Protein AF-A0A7S1TXB3-F1 (afdb_monomer)

pLDDT: mean 73.52, std 14.9, range [42.84, 96.38]

Solvent-accessible surface area (backbone atoms only — not comparable to full-atom values): 8196 Å² total; per-residue (Å²): 140,83,85,80,77,79,75,77,76,72,69,82,73,62,88,79,68,77,51,89,89,60,80,88,50,67,70,58,56,49,52,52,51,46,54,50,42,63,70,69,67,61,87,76,75,85,82,79,71,78,70,74,72,76,74,78,73,74,94,64,68,69,64,54,49,92,70,69,42,93,72,99,68,92,54,81,87,62,57,82,72,66,76,93,74,90,79,53,50,67,83,72,72,48,62,61,69,61,53,61,31,46,52,93,77,38,74,63,85,76,82,89,80,81,134

Secondary structure (DSSP, 8-state):
--------------TT---TTS---HHHHHHHHHHHHHHTT--S--TT-------------TTTGGG-S------TTTTTSS------GGGGT--HHHHHHHGGGPPPP------

Foldseek 3Di:
DDPPPPPPPPDPPPPPPPDPVDDPCVVVVVVVVVVVCVVVVVPDDPPDPPPPPPPPDPPDPPCPPPPNDDDPDDDPVCPPVDDDDCPDVVVVVDDPCCVVCPPPNHHPDDDPPDD

Radius of gyration: 34.97 Å; Cα contacts (8 Å, |Δi|>4): 17; chains: 1; bounding box: 62×66×101 Å

Organism: NCBI:txid124430

Structure (mmCIF, N/CA/C/O backbone):
data_AF-A0A7S1TXB3-F1
#
_entry.id   AF-A0A7S1TXB3-F1
#
loop_
_atom_site.group_PDB
_atom_site.id
_atom_site.type_symbol
_atom_site.label_atom_id
_atom_site.label_alt_id
_atom_site.label_comp_id
_atom_site.label_asym_id
_atom_site.label_entity_id
_atom_site.label_seq_id
_atom_site.pdbx_PDB_ins_code
_atom_site.Cartn_x
_atom_site.Cartn_y
_atom_site.Cartn_z
_atom_site.occupancy
_atom_site.B_iso_or_equiv
_atom_site.auth_seq_id
_atom_site.auth_comp_id
_atom_site.auth_asym_id
_atom_site.auth_atom_id
_atom_site.pdbx_PDB_model_num
ATOM 1 N N . ASP A 1 1 ? -9.034 -54.139 25.609 1.00 49.78 1 ASP A N 1
ATOM 2 C CA . ASP A 1 1 ? -8.749 -53.281 24.458 1.00 49.78 1 ASP A CA 1
ATOM 3 C C . ASP A 1 1 ? -10.062 -52.954 23.791 1.00 49.78 1 ASP A C 1
ATOM 5 O O . ASP A 1 1 ? -10.855 -53.868 23.587 1.00 49.78 1 ASP A O 1
ATOM 9 N N . ASP A 1 2 ? -10.252 -51.654 23.582 1.00 49.00 2 ASP A N 1
ATOM 10 C CA . ASP A 1 2 ? -11.346 -50.975 22.875 1.00 49.00 2 ASP A CA 1
ATOM 11 C C . ASP A 1 2 ? -12.608 -50.636 23.699 1.00 49.00 2 ASP A C 1
ATOM 13 O O . ASP A 1 2 ? -13.699 -51.151 23.464 1.00 49.00 2 ASP A O 1
ATOM 17 N N . ASP A 1 3 ? -12.440 -49.716 24.661 1.00 53.50 3 ASP A N 1
ATOM 18 C CA . ASP A 1 3 ? -13.492 -48.760 25.036 1.00 53.50 3 ASP A CA 1
ATOM 19 C C . ASP A 1 3 ? -13.382 -47.565 24.065 1.00 53.50 3 ASP A C 1
ATOM 21 O O . ASP A 1 3 ? -12.546 -46.677 24.247 1.00 53.50 3 ASP A O 1
ATOM 25 N N . ASP A 1 4 ? -14.174 -47.580 22.991 1.00 54.09 4 ASP A N 1
ATOM 26 C CA . ASP A 1 4 ? -14.369 -46.422 22.114 1.00 54.09 4 ASP A CA 1
ATOM 27 C C . ASP A 1 4 ? -15.267 -45.404 22.842 1.00 54.09 4 ASP A C 1
ATOM 29 O O . ASP A 1 4 ? -16.494 -45.420 22.724 1.00 54.09 4 ASP A O 1
ATOM 33 N N . ASP A 1 5 ? -14.652 -44.524 23.634 1.00 56.38 5 ASP A N 1
ATOM 34 C CA . ASP A 1 5 ? -15.270 -43.259 24.027 1.00 56.38 5 ASP A CA 1
ATOM 35 C C . ASP A 1 5 ? -15.449 -42.420 22.749 1.00 56.38 5 ASP A C 1
ATOM 37 O O . ASP A 1 5 ? -14.506 -41.795 22.255 1.00 56.38 5 ASP A O 1
ATOM 41 N N . ASP A 1 6 ? -16.664 -42.428 22.193 1.00 56.53 6 ASP A N 1
ATOM 42 C CA . ASP A 1 6 ? -17.120 -41.456 21.198 1.00 56.53 6 ASP A CA 1
ATOM 43 C C . ASP A 1 6 ? -17.020 -40.051 21.816 1.00 56.53 6 ASP A C 1
ATOM 45 O O . ASP A 1 6 ? -17.963 -39.527 22.416 1.00 56.53 6 ASP A O 1
ATOM 49 N N . ASP A 1 7 ? -15.841 -39.443 21.690 1.00 58.22 7 ASP A N 1
ATOM 50 C CA . ASP A 1 7 ? -15.581 -38.053 22.029 1.00 58.22 7 ASP A CA 1
ATOM 51 C C . ASP A 1 7 ? -16.511 -37.209 21.149 1.00 58.22 7 ASP A C 1
ATOM 53 O O . ASP A 1 7 ? -16.246 -36.950 19.969 1.00 58.22 7 ASP A O 1
ATOM 57 N N . VAL A 1 8 ? -17.662 -36.819 21.706 1.00 58.03 8 VAL A N 1
ATOM 58 C CA . VAL A 1 8 ? -18.582 -35.877 21.077 1.00 58.03 8 VAL A CA 1
ATOM 59 C C . VAL A 1 8 ? -17.806 -34.580 20.921 1.00 58.03 8 VAL A C 1
ATOM 61 O O . VAL A 1 8 ? -17.717 -33.760 21.835 1.00 58.03 8 VAL A O 1
ATOM 64 N N . VAL A 1 9 ? -17.217 -34.405 19.740 1.00 54.28 9 VAL A N 1
ATOM 65 C CA . VAL A 1 9 ? -16.620 -33.160 19.279 1.00 54.28 9 VAL A CA 1
ATOM 66 C C . VAL A 1 9 ? -17.748 -32.141 19.214 1.00 54.28 9 VAL A C 1
ATOM 68 O O . VAL A 1 9 ? -18.411 -31.963 18.193 1.00 54.28 9 VAL A O 1
ATOM 71 N N . VAL A 1 10 ? -17.998 -31.483 20.345 1.00 54.78 10 VAL A N 1
ATOM 72 C CA . VAL A 1 10 ? -18.818 -30.282 20.404 1.00 54.78 10 VAL A CA 1
ATOM 73 C C . VAL A 1 10 ? -18.061 -29.263 19.571 1.00 54.78 10 VAL A C 1
ATOM 75 O O . VAL A 1 10 ? -17.058 -28.694 20.011 1.00 54.78 10 VAL A O 1
ATOM 78 N N . ALA A 1 11 ? -18.496 -29.112 18.319 1.00 50.28 11 ALA A N 1
ATOM 79 C CA . ALA A 1 11 ? -17.992 -28.092 17.421 1.00 50.28 11 ALA A CA 1
ATOM 80 C C . ALA A 1 11 ? -17.959 -26.760 18.184 1.00 50.28 11 ALA A C 1
ATOM 82 O O . ALA A 1 11 ? -18.881 -26.494 18.962 1.00 50.28 11 ALA A O 1
ATOM 83 N N . PRO A 1 12 ? -16.902 -25.945 18.022 1.00 52.41 12 PRO A N 1
ATOM 84 C CA . PRO A 1 12 ? -16.825 -24.657 18.686 1.00 52.41 12 PRO A CA 1
ATOM 85 C C . PRO A 1 12 ? -18.056 -23.855 18.274 1.00 52.41 12 PRO A C 1
ATOM 87 O O . PRO A 1 12 ? -18.157 -23.415 17.134 1.00 52.41 12 PRO A O 1
ATOM 90 N N . VAL A 1 13 ? -19.016 -23.738 19.192 1.00 54.31 13 VAL A N 1
ATOM 91 C CA . VAL A 1 13 ? -20.194 -22.902 19.011 1.00 54.31 13 VAL A CA 1
ATOM 92 C C . VAL A 1 13 ? -19.648 -21.495 18.845 1.00 54.31 13 VAL A C 1
ATOM 94 O O . VAL A 1 13 ? -19.040 -20.949 19.770 1.00 54.31 13 VAL A O 1
ATOM 97 N N . ASP A 1 14 ? -19.776 -20.947 17.640 1.00 49.88 14 ASP A N 1
ATOM 98 C CA . ASP A 1 14 ? -19.530 -19.539 17.384 1.00 49.88 14 ASP A CA 1
ATOM 99 C C . ASP A 1 14 ? -20.512 -18.754 18.261 1.00 49.88 14 ASP A C 1
ATOM 101 O O . ASP A 1 14 ? -21.658 -18.524 17.894 1.00 49.88 14 ASP A O 1
ATOM 105 N N . ASP A 1 15 ? -20.061 -18.367 19.454 1.00 56.66 15 ASP A N 1
ATOM 106 C CA . ASP A 1 15 ? -20.832 -17.630 20.464 1.00 56.66 15 ASP A CA 1
ATOM 107 C C . ASP A 1 15 ? -21.386 -16.276 19.962 1.00 56.66 15 ASP A C 1
ATOM 109 O O . ASP A 1 15 ? -22.126 -15.610 20.683 1.00 56.66 15 ASP A O 1
ATOM 113 N N . ASP A 1 16 ? -20.998 -15.850 18.756 1.00 54.88 16 ASP A N 1
ATOM 114 C CA . ASP A 1 16 ? -21.398 -14.599 18.109 1.00 54.88 16 ASP A CA 1
ATOM 115 C C . ASP A 1 16 ? -22.442 -14.801 16.986 1.00 54.88 16 ASP A C 1
ATOM 117 O O . ASP A 1 16 ? -22.918 -13.818 16.412 1.00 54.88 16 ASP A O 1
ATOM 121 N N . ALA A 1 17 ? -22.815 -16.045 16.655 1.00 58.12 17 ALA A N 1
ATOM 122 C CA . ALA A 1 17 ? -23.962 -16.324 15.796 1.00 58.12 17 ALA A CA 1
ATOM 123 C C . ALA A 1 17 ? -25.240 -16.163 16.630 1.00 58.12 17 ALA A C 1
ATOM 125 O O . ALA A 1 17 ? -25.693 -17.091 17.296 1.00 58.12 17 ALA A O 1
ATOM 126 N N . VAL A 1 18 ? -25.788 -14.947 16.640 1.00 59.31 18 VAL A N 1
ATOM 127 C CA . VAL A 1 18 ? -27.109 -14.690 17.219 1.00 59.31 18 VAL A CA 1
ATOM 128 C C . VAL A 1 18 ? -28.129 -15.356 16.303 1.00 59.31 18 VAL A C 1
ATOM 130 O O . VAL A 1 18 ? -28.430 -14.839 15.230 1.00 59.31 18 VAL A O 1
ATOM 133 N N . ASP A 1 19 ? -28.595 -16.537 16.692 1.00 73.25 19 ASP A N 1
ATOM 134 C CA . ASP A 1 19 ? -29.729 -17.186 16.048 1.00 73.25 19 ASP A CA 1
ATOM 135 C C . ASP A 1 19 ? -30.986 -16.354 16.345 1.00 73.25 19 ASP A C 1
ATOM 137 O O . ASP A 1 19 ? -31.396 -16.233 17.500 1.00 73.25 19 ASP A O 1
ATOM 141 N N . GLU A 1 20 ? -31.562 -15.725 15.315 1.00 71.75 20 GLU A N 1
ATOM 142 C CA . GLU A 1 20 ? -32.749 -14.865 15.442 1.00 71.75 20 GLU A CA 1
ATOM 143 C C . GLU A 1 20 ? -33.978 -15.635 15.957 1.00 71.75 20 GLU A C 1
ATOM 145 O O . GLU A 1 20 ? -34.904 -15.020 16.490 1.00 71.75 20 GLU A O 1
ATOM 150 N N . GLU A 1 21 ? -33.984 -16.967 15.840 1.00 78.50 21 GLU A N 1
ATOM 151 C CA . GLU A 1 21 ? -35.047 -17.832 16.357 1.00 78.50 21 GLU A CA 1
ATOM 152 C C . GLU A 1 21 ? -34.854 -18.187 17.846 1.00 78.50 21 GLU A C 1
ATOM 154 O O . GLU A 1 21 ? -35.796 -18.652 18.495 1.00 78.50 21 GLU A O 1
ATOM 159 N N . VAL A 1 22 ? -33.671 -17.930 18.426 1.00 80.56 22 VAL A N 1
ATOM 160 C CA . VAL A 1 22 ? -33.340 -18.242 19.827 1.00 80.56 22 VAL A CA 1
ATOM 161 C C . VAL A 1 22 ? -33.367 -16.978 20.688 1.00 80.56 22 VAL A C 1
ATOM 163 O O . VAL A 1 22 ? -32.582 -16.046 20.524 1.00 80.56 22 VAL A O 1
ATOM 166 N N . TYR A 1 23 ? -34.260 -16.957 21.677 1.00 82.56 23 TYR A N 1
ATOM 167 C CA . TYR A 1 23 ? -34.386 -15.848 22.621 1.00 82.56 23 TYR A CA 1
ATOM 168 C C . TYR A 1 23 ? -33.400 -15.990 23.799 1.00 82.56 23 TYR A C 1
ATOM 170 O O . TYR A 1 23 ? -33.444 -16.983 24.522 1.00 82.56 23 TYR A O 1
ATOM 178 N N . ASP A 1 24 ? -32.531 -14.995 24.028 1.00 82.94 24 ASP A N 1
ATOM 179 C CA . ASP A 1 24 ? -31.594 -14.968 25.170 1.00 82.94 24 ASP A CA 1
ATOM 180 C C . ASP A 1 24 ? -32.304 -14.538 26.470 1.00 82.94 24 ASP A C 1
ATOM 182 O O . ASP A 1 24 ? -32.259 -13.379 26.891 1.00 82.94 24 ASP A O 1
ATOM 186 N N . ASP A 1 25 ? -32.977 -15.486 27.129 1.00 88.38 25 ASP A N 1
ATOM 187 C CA . ASP A 1 25 ? -33.630 -15.294 28.430 1.00 88.38 25 ASP A CA 1
ATOM 188 C C . ASP A 1 25 ? -32.698 -15.550 29.623 1.00 88.38 25 ASP A C 1
ATOM 190 O O . ASP A 1 25 ? -33.146 -15.629 30.772 1.00 88.38 25 ASP A O 1
ATOM 194 N N . ALA A 1 26 ? -31.385 -15.643 29.399 1.00 83.38 26 ALA A N 1
ATOM 195 C CA . ALA A 1 26 ? -30.456 -16.104 30.419 1.00 83.38 26 ALA A CA 1
ATOM 196 C C . ALA A 1 26 ? -30.449 -15.221 31.678 1.00 83.38 26 ALA A C 1
ATOM 198 O O . ALA A 1 26 ? -30.104 -15.703 32.754 1.00 83.38 26 ALA A O 1
ATOM 199 N N . ALA A 1 27 ? -30.806 -13.937 31.575 1.00 82.19 27 ALA A N 1
ATOM 200 C CA . ALA A 1 27 ? -30.978 -13.058 32.733 1.00 82.19 27 ALA A CA 1
ATOM 201 C C . ALA A 1 27 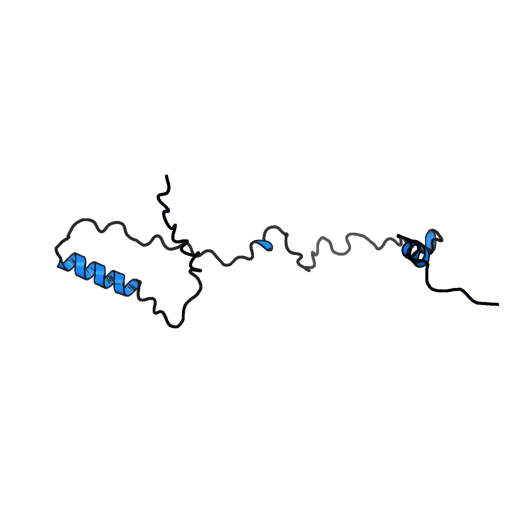? -32.265 -13.366 33.522 1.00 82.19 27 ALA A C 1
ATOM 203 O O . ALA A 1 27 ? -32.249 -13.341 34.751 1.00 82.19 27 ALA A O 1
ATOM 204 N N . PHE A 1 28 ? -33.350 -13.699 32.823 1.00 87.94 28 PHE A N 1
ATOM 205 C CA . PHE A 1 28 ? -34.648 -14.046 33.400 1.00 87.94 28 PHE A CA 1
ATOM 206 C C . PHE A 1 28 ? -34.638 -15.438 34.050 1.00 87.94 28 PHE A C 1
ATOM 208 O O . PHE A 1 28 ? -35.109 -15.610 35.175 1.00 87.94 28 PHE A O 1
ATOM 215 N N . TYR A 1 29 ? -34.003 -16.424 33.411 1.00 88.50 29 TYR A N 1
ATOM 216 C CA . TYR A 1 29 ? -33.794 -17.742 34.014 1.00 88.50 29 TYR A CA 1
ATOM 217 C C . TYR A 1 29 ? -33.025 -17.645 35.342 1.00 88.50 29 TYR A C 1
ATOM 219 O O . TYR A 1 29 ? -33.345 -18.325 36.313 1.00 88.50 29 TYR A O 1
ATOM 227 N N . GLN A 1 30 ? -32.038 -16.747 35.423 1.00 85.31 30 GLN A N 1
ATOM 228 C CA . GLN A 1 30 ? -31.242 -16.547 36.637 1.00 85.31 30 GLN A CA 1
ATOM 229 C C . GLN A 1 30 ? -32.038 -15.891 37.770 1.00 85.31 30 GLN A C 1
ATOM 231 O O . GLN A 1 30 ? -31.828 -16.246 38.929 1.00 85.31 30 GLN A O 1
ATOM 236 N N . THR A 1 31 ? -32.962 -14.971 37.467 1.00 87.62 31 THR A N 1
ATOM 237 C CA . THR A 1 31 ? -33.865 -14.419 38.489 1.00 87.62 31 THR A CA 1
ATOM 238 C C . THR A 1 31 ? -34.811 -15.489 39.023 1.00 87.62 31 THR A C 1
ATOM 240 O O . THR A 1 31 ? -34.919 -15.639 40.233 1.00 87.62 31 THR A O 1
ATOM 243 N N . LEU A 1 32 ? -35.397 -16.310 38.144 1.00 87.19 32 LEU A N 1
ATOM 244 C CA . LEU A 1 32 ? -36.272 -17.411 38.557 1.00 87.19 32 LEU A CA 1
ATOM 245 C C . LEU A 1 32 ? -35.537 -18.468 39.384 1.00 87.19 32 LEU A C 1
ATOM 247 O O . LEU A 1 32 ? -36.072 -18.956 40.375 1.00 87.19 32 LEU A O 1
ATOM 251 N N . LEU A 1 33 ? -34.308 -18.815 38.995 1.00 83.44 33 LEU A N 1
ATOM 252 C CA . LEU A 1 33 ? -33.484 -19.763 39.738 1.00 83.44 33 LEU A CA 1
ATOM 253 C C . LEU A 1 33 ? -33.188 -19.241 41.144 1.00 83.44 33 LEU A C 1
ATOM 255 O O . LEU A 1 33 ? -33.290 -19.996 42.107 1.00 83.44 33 LEU A O 1
ATOM 259 N N . ARG A 1 34 ? -32.866 -17.949 41.261 1.00 84.81 34 ARG A N 1
ATOM 260 C CA . ARG A 1 34 ? -32.638 -17.299 42.549 1.00 84.81 34 ARG A CA 1
ATOM 261 C C . ARG A 1 34 ? -33.894 -17.333 43.419 1.00 84.81 34 ARG A C 1
ATOM 263 O O . ARG A 1 34 ? -33.823 -17.837 44.537 1.00 84.81 34 ARG A O 1
ATOM 270 N N . ASP A 1 35 ? -35.030 -16.900 42.879 1.00 87.25 35 ASP A N 1
ATOM 271 C CA . ASP A 1 35 ? -36.314 -16.891 43.587 1.00 87.25 35 ASP A CA 1
ATOM 272 C C . ASP A 1 35 ? -36.722 -18.306 44.033 1.00 87.25 35 ASP A C 1
ATOM 274 O O . ASP A 1 35 ? -37.201 -18.504 45.149 1.00 87.25 35 ASP A O 1
ATOM 278 N N . PHE A 1 36 ? -36.472 -19.317 43.194 1.00 84.94 36 PHE A N 1
ATOM 279 C CA . PHE A 1 36 ? -36.715 -20.722 43.516 1.00 84.94 36 PHE A CA 1
ATOM 280 C C . PHE A 1 36 ? -35.804 -21.228 44.642 1.00 84.94 36 PHE A C 1
ATOM 282 O O . PHE A 1 36 ? -36.280 -21.885 45.569 1.00 84.94 36 PHE A O 1
ATOM 289 N N . THR A 1 37 ? -34.505 -20.914 44.601 1.00 83.44 37 THR A N 1
ATOM 290 C CA . THR A 1 37 ? -33.563 -21.307 45.663 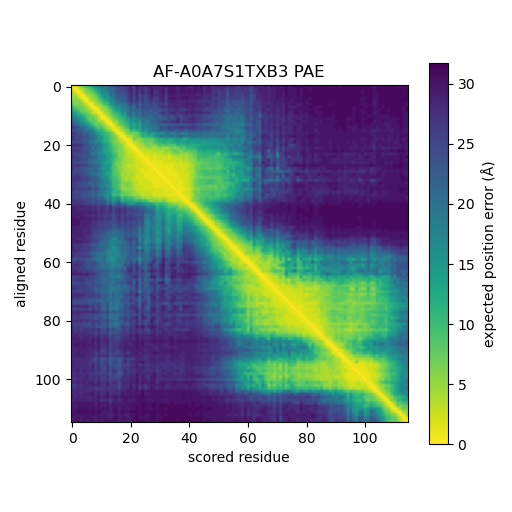1.00 83.44 37 THR A CA 1
ATOM 291 C C . THR A 1 37 ? -33.846 -20.607 46.990 1.00 83.44 37 THR A C 1
ATOM 293 O O . THR A 1 37 ? -33.737 -21.236 48.044 1.00 83.44 37 THR A O 1
ATOM 296 N N . ASP A 1 38 ? -34.270 -19.341 46.934 1.00 82.75 38 ASP A N 1
ATOM 297 C CA . ASP A 1 38 ? -34.663 -18.552 48.100 1.00 82.75 38 ASP A CA 1
ATOM 298 C C . ASP A 1 38 ? -35.960 -19.116 48.718 1.00 82.75 38 ASP A C 1
ATOM 300 O O . ASP A 1 38 ? -36.060 -19.258 49.938 1.00 82.75 38 ASP A O 1
ATOM 304 N N . ALA A 1 39 ? -36.924 -19.539 47.889 1.00 78.81 39 ALA A N 1
ATOM 305 C CA . ALA A 1 39 ? -38.158 -20.192 48.334 1.00 78.81 39 ALA A CA 1
ATOM 306 C C . ALA A 1 39 ? -37.941 -21.614 48.889 1.00 78.81 39 ALA A C 1
ATOM 308 O O . ALA A 1 39 ? -38.658 -22.036 49.796 1.00 78.81 39 ALA A O 1
ATOM 309 N N . ALA A 1 40 ? -36.944 -22.349 48.387 1.00 76.81 40 ALA A N 1
ATOM 310 C CA . ALA A 1 40 ? -36.606 -23.701 48.839 1.00 76.81 40 ALA A CA 1
ATOM 311 C C . ALA A 1 40 ? -35.892 -23.744 50.208 1.00 76.81 40 ALA A C 1
ATOM 313 O O . ALA A 1 40 ? -35.521 -24.821 50.677 1.00 76.81 40 ALA A O 1
ATOM 314 N N . GLY A 1 41 ? -35.688 -22.595 50.868 1.00 63.69 41 GLY A N 1
ATOM 315 C CA . GLY A 1 41 ? -35.076 -22.520 52.199 1.00 63.69 41 GLY A CA 1
ATOM 316 C C . GLY A 1 41 ? -33.566 -22.784 52.215 1.00 63.69 41 GLY A C 1
ATOM 317 O O . GLY A 1 41 ? -32.976 -22.916 53.287 1.00 63.69 41 GLY A O 1
ATOM 318 N N . GLY A 1 42 ? -32.923 -22.826 51.043 1.00 60.06 42 GLY A N 1
ATOM 319 C CA . GLY A 1 42 ? -31.481 -22.999 50.865 1.00 60.06 42 GLY A CA 1
ATOM 320 C C . GLY A 1 42 ? -30.697 -21.718 51.148 1.00 60.06 42 GLY A C 1
ATOM 321 O O . GLY A 1 42 ? -29.916 -21.263 50.318 1.00 60.06 42 GLY A O 1
ATOM 322 N N . GLY A 1 43 ? -30.906 -21.121 52.321 1.00 62.56 43 GLY A N 1
ATOM 323 C CA . GLY A 1 43 ? -30.190 -19.941 52.796 1.00 62.56 43 GLY A CA 1
ATOM 324 C C . GLY A 1 43 ? -28.754 -20.259 53.213 1.00 62.56 43 GLY A C 1
ATOM 325 O O . GLY A 1 43 ? -28.424 -20.136 54.384 1.00 62.56 43 GLY A O 1
ATOM 326 N N . ALA A 1 44 ? -27.903 -20.680 52.277 1.00 57.94 44 ALA A N 1
ATOM 327 C CA . ALA A 1 44 ? -26.449 -20.663 52.423 1.00 57.94 44 ALA A CA 1
ATOM 328 C C . ALA A 1 44 ? -25.770 -20.955 51.075 1.00 57.94 44 ALA A C 1
ATOM 330 O O . ALA A 1 44 ? -25.699 -22.101 50.642 1.00 57.94 44 ALA A O 1
ATOM 331 N N . GLY A 1 45 ? -25.182 -19.930 50.450 1.00 55.59 45 GLY A N 1
ATOM 332 C CA . GLY A 1 45 ? -23.988 -20.160 49.632 1.00 55.59 45 GLY A CA 1
ATOM 333 C C . GLY A 1 45 ? -24.070 -20.012 48.113 1.00 55.59 45 GLY A C 1
ATOM 334 O O . GLY A 1 45 ? -23.123 -20.422 47.455 1.00 55.59 45 GLY A O 1
ATOM 335 N N . ALA A 1 46 ? -25.056 -19.332 47.522 1.00 55.56 46 ALA A N 1
ATOM 336 C CA . ALA A 1 46 ? -24.921 -18.883 46.123 1.00 55.56 46 ALA A CA 1
ATOM 337 C C . ALA A 1 46 ? -24.032 -17.621 45.979 1.00 55.56 46 ALA A C 1
ATOM 339 O O . ALA A 1 46 ? -24.177 -16.817 45.059 1.00 55.56 46 ALA A O 1
ATOM 340 N N . GLY A 1 47 ? -23.085 -17.418 46.898 1.00 54.00 47 GLY A N 1
ATOM 341 C CA . GLY A 1 47 ? -21.987 -16.478 46.718 1.00 54.00 47 GLY A CA 1
ATOM 342 C C . GLY A 1 47 ? -20.954 -17.094 45.783 1.00 54.00 47 GLY A C 1
ATOM 343 O O . GLY A 1 47 ? -19.953 -17.614 46.255 1.00 54.00 47 GLY A O 1
ATOM 344 N N . GLY A 1 48 ? -21.192 -17.077 44.471 1.00 52.62 48 GLY A N 1
ATOM 345 C CA . GLY A 1 48 ? -20.175 -17.590 43.548 1.00 52.62 48 GLY A CA 1
ATOM 346 C C . GLY A 1 48 ? -20.629 -18.040 42.171 1.00 52.62 48 GLY A C 1
ATOM 347 O O . GLY A 1 48 ? -19.999 -18.916 41.601 1.00 52.62 48 GLY A O 1
ATOM 348 N N . ALA A 1 49 ? -21.677 -17.460 41.597 1.00 53.75 49 ALA A N 1
ATOM 349 C CA . ALA A 1 49 ? -21.922 -17.612 40.163 1.00 53.75 49 ALA A CA 1
ATOM 350 C C . ALA A 1 49 ? -22.252 -16.262 39.530 1.00 53.75 49 ALA A C 1
ATOM 352 O O . ALA A 1 49 ? -23.132 -16.137 38.683 1.00 53.75 49 ALA A O 1
ATOM 353 N N . GLY A 1 50 ? -21.521 -15.214 39.924 1.00 57.47 50 GLY A N 1
ATOM 354 C CA . GLY A 1 50 ? -21.383 -14.065 39.043 1.00 57.47 50 GLY A CA 1
ATOM 355 C C . GLY A 1 50 ? -20.726 -14.589 37.777 1.00 57.47 50 GLY A C 1
ATOM 356 O O . GLY A 1 50 ? -19.511 -14.769 37.788 1.00 57.47 50 GLY A O 1
ATOM 357 N N . LYS A 1 51 ? -21.530 -14.914 36.746 1.00 58.69 51 LYS A N 1
ATOM 358 C CA . LYS A 1 51 ? -21.061 -15.305 35.411 1.00 58.69 51 LYS A CA 1
ATOM 359 C C . LYS A 1 51 ? -19.877 -14.402 35.115 1.00 58.69 51 LYS A C 1
ATOM 361 O O . LYS A 1 51 ? -20.063 -13.188 34.991 1.00 58.69 51 LYS A O 1
ATOM 366 N N . ALA A 1 52 ? -18.666 -14.967 35.125 1.00 61.81 52 ALA A N 1
ATOM 367 C CA . ALA A 1 52 ? -17.467 -14.216 34.814 1.00 61.81 52 ALA A CA 1
ATOM 368 C C . ALA A 1 52 ? -17.758 -13.583 33.461 1.00 61.81 52 ALA A C 1
ATOM 370 O O . ALA A 1 52 ? -17.951 -14.310 32.486 1.00 61.81 52 ALA A O 1
ATOM 371 N N . ARG A 1 53 ? -17.959 -12.257 33.448 1.00 62.38 53 ARG A N 1
ATOM 372 C CA . ARG A 1 53 ? -18.448 -11.542 32.268 1.00 62.38 53 ARG A CA 1
ATOM 373 C C . ARG A 1 53 ? -17.562 -11.982 31.120 1.00 62.38 53 ARG A C 1
ATOM 375 O O . ARG A 1 53 ? -16.355 -11.731 31.175 1.00 62.38 53 ARG A O 1
ATOM 382 N N . LYS A 1 54 ? -18.134 -12.708 30.153 1.00 64.56 54 LYS A N 1
ATOM 383 C CA . LYS A 1 54 ? -17.389 -13.245 29.016 1.00 64.56 54 LYS A CA 1
ATOM 384 C C . LYS A 1 54 ? -16.695 -12.038 28.406 1.00 64.56 54 LYS A C 1
ATOM 386 O O . LYS A 1 54 ? -17.351 -11.071 28.022 1.00 64.56 54 LYS A O 1
ATOM 391 N N . LYS A 1 55 ? -15.364 -11.995 28.515 1.00 70.62 55 LYS A N 1
ATOM 392 C CA . LYS A 1 55 ? -14.590 -10.804 28.163 1.00 70.62 55 LYS A CA 1
ATOM 393 C C . LYS A 1 55 ? -14.786 -10.640 26.666 1.00 70.62 55 LYS A C 1
ATOM 395 O O . LYS A 1 55 ? -14.222 -11.432 25.917 1.00 70.62 55 LYS A O 1
ATOM 400 N N . VAL A 1 56 ? -15.640 -9.697 26.265 1.00 72.88 56 VAL A N 1
ATOM 401 C CA . VAL A 1 56 ? -16.014 -9.491 24.865 1.00 72.88 56 VAL A CA 1
ATOM 402 C C . VAL A 1 56 ? -14.721 -9.300 24.088 1.00 72.88 56 VAL A C 1
ATOM 404 O O . VAL A 1 56 ? -14.010 -8.302 24.254 1.00 72.88 56 VAL A O 1
ATOM 407 N N . LYS A 1 57 ? -14.350 -10.324 23.317 1.00 70.88 57 LYS A N 1
ATOM 408 C CA . LYS A 1 57 ? -13.153 -10.285 22.493 1.00 70.88 57 LYS A CA 1
ATOM 409 C C . LYS A 1 57 ? -13.527 -9.403 21.323 1.00 70.88 57 LYS A C 1
ATOM 411 O O . LYS A 1 57 ? -14.357 -9.767 20.502 1.00 70.88 57 LYS A O 1
ATOM 416 N N . LYS A 1 58 ? -12.951 -8.205 21.286 1.00 78.81 58 LYS A N 1
ATOM 417 C CA . LYS A 1 58 ? -13.175 -7.283 20.179 1.00 78.81 58 LYS A CA 1
ATOM 418 C C . LYS A 1 58 ? -12.816 -8.018 18.889 1.00 78.81 58 LYS A C 1
ATOM 420 O O . LYS A 1 58 ? -11.735 -8.608 18.816 1.00 78.81 58 LYS A O 1
ATOM 425 N N . ASN A 1 59 ? -13.721 -8.000 17.917 1.00 74.31 59 ASN A N 1
ATOM 426 C CA . ASN A 1 59 ? -13.495 -8.639 16.632 1.00 74.31 59 ASN A CA 1
ATOM 427 C C . ASN A 1 59 ? -12.401 -7.845 15.899 1.00 74.31 59 ASN A C 1
ATOM 429 O O . ASN A 1 59 ? -12.644 -6.795 15.306 1.00 74.31 59 ASN A O 1
ATOM 433 N N . VAL A 1 60 ? -11.151 -8.260 16.099 1.00 76.62 60 VAL A N 1
ATOM 434 C CA . VAL A 1 60 ? -9.960 -7.615 15.549 1.00 76.62 60 VAL A CA 1
ATOM 435 C C . VAL A 1 60 ? -9.4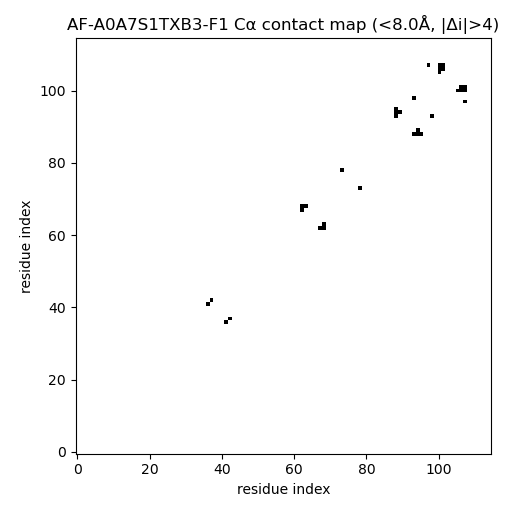21 -8.520 14.460 1.00 76.62 60 VAL A C 1
ATOM 437 O O . VAL A 1 60 ? -9.150 -9.694 14.709 1.00 76.62 60 VAL A O 1
ATOM 440 N N . ASP A 1 61 ? -9.197 -7.954 13.274 1.00 78.56 61 ASP A N 1
ATOM 441 C CA . ASP A 1 61 ? -8.473 -8.614 12.189 1.00 78.56 61 ASP A CA 1
ATOM 442 C C . ASP A 1 61 ? -7.042 -8.934 12.664 1.00 78.56 61 ASP A C 1
ATOM 444 O O . ASP A 1 61 ? -6.119 -8.115 12.601 1.00 78.56 61 ASP A O 1
ATOM 448 N N . ARG A 1 62 ? -6.857 -10.149 13.192 1.00 81.88 62 ARG A N 1
ATOM 449 C CA . ARG A 1 62 ? -5.572 -10.625 13.722 1.00 81.88 62 ARG A CA 1
ATOM 450 C C . ARG A 1 62 ? -4.518 -10.715 12.618 1.00 81.88 62 ARG A C 1
ATOM 452 O O . ARG A 1 62 ? -3.333 -10.561 12.920 1.00 81.88 62 ARG A O 1
ATOM 459 N N . LYS A 1 63 ? -4.927 -10.897 11.353 1.00 78.56 63 LYS A N 1
ATOM 460 C CA . LYS A 1 63 ? -4.032 -10.865 10.186 1.00 78.56 63 LYS A CA 1
ATOM 461 C C . LYS A 1 63 ? -3.589 -9.447 9.837 1.00 78.56 63 LYS A C 1
ATOM 463 O O . LYS A 1 63 ? -2.513 -9.290 9.277 1.00 78.56 63 LYS A O 1
ATOM 468 N N . ALA A 1 64 ? -4.351 -8.419 10.197 1.00 82.50 64 ALA A N 1
ATOM 469 C CA . ALA A 1 64 ? -3.923 -7.027 10.055 1.00 82.50 64 ALA A CA 1
ATOM 470 C C . ALA A 1 64 ? -3.027 -6.538 11.205 1.00 82.50 64 ALA A C 1
ATOM 472 O O . ALA A 1 64 ? -2.449 -5.450 11.119 1.00 82.50 64 ALA A O 1
ATOM 473 N N . SER A 1 65 ? -2.880 -7.318 12.280 1.00 81.25 65 SER A N 1
ATOM 474 C CA . SER A 1 65 ? -2.001 -6.937 13.384 1.00 81.25 65 SER A CA 1
ATOM 475 C C . SER A 1 65 ? -0.526 -6.949 12.956 1.00 81.25 65 SER A C 1
ATOM 477 O O . SER A 1 65 ? -0.080 -7.797 12.179 1.00 81.25 65 SER A O 1
ATOM 479 N N . LYS A 1 66 ? 0.241 -5.977 13.466 1.00 83.50 66 LYS A N 1
ATOM 480 C CA . LYS A 1 66 ? 1.701 -5.886 13.284 1.00 83.50 66 LYS A CA 1
ATOM 481 C C . LYS A 1 66 ? 2.159 -5.834 11.814 1.00 83.50 66 LYS A C 1
ATOM 483 O O . LYS A 1 66 ? 3.172 -6.425 11.460 1.00 83.50 66 LYS A O 1
ATOM 488 N N . GLY A 1 67 ? 1.409 -5.142 10.954 1.00 85.94 67 GLY A N 1
ATOM 489 C CA . GLY A 1 67 ? 1.845 -4.840 9.583 1.00 85.94 67 GLY A CA 1
ATOM 490 C C . GLY A 1 67 ? 1.851 -6.029 8.615 1.00 85.94 67 GLY A C 1
ATOM 491 O O . GLY A 1 67 ? 2.410 -5.921 7.533 1.00 85.94 67 GLY A O 1
ATOM 492 N N . ARG A 1 68 ? 1.216 -7.153 8.969 1.00 88.75 68 ARG A N 1
ATOM 493 C CA . ARG A 1 68 ? 1.125 -8.349 8.107 1.00 88.75 68 ARG A CA 1
ATOM 494 C C . ARG A 1 68 ? 0.174 -8.187 6.914 1.00 88.75 68 ARG A C 1
ATOM 496 O O . ARG A 1 68 ? 0.183 -9.011 6.007 1.00 88.75 68 ARG A O 1
ATOM 503 N N . LYS A 1 69 ? -0.638 -7.129 6.919 1.00 90.81 69 LYS A N 1
ATOM 504 C CA . LYS A 1 69 ? -1.530 -6.738 5.824 1.00 90.81 69 LYS A CA 1
ATOM 505 C C . LYS A 1 69 ? -1.030 -5.427 5.228 1.00 90.81 69 LYS A C 1
ATOM 507 O O . LYS A 1 69 ? -0.819 -4.470 5.976 1.00 90.81 69 LYS A O 1
ATOM 512 N N . LEU A 1 70 ? -0.868 -5.386 3.904 1.00 91.06 70 LE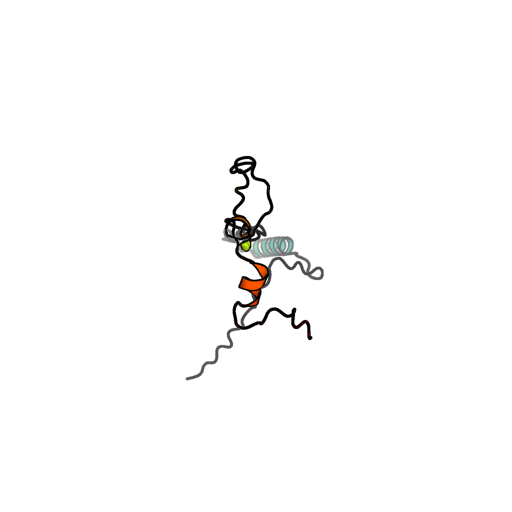U A N 1
ATOM 513 C CA . LEU A 1 70 ? -0.489 -4.169 3.187 1.00 91.06 70 LEU A CA 1
ATOM 514 C C . LEU A 1 70 ? -1.591 -3.116 3.335 1.00 91.06 70 LEU A C 1
ATOM 516 O O . LEU A 1 70 ? -2.772 -3.395 3.128 1.00 91.06 70 LEU A O 1
ATOM 520 N N . ARG A 1 71 ? -1.193 -1.907 3.730 1.00 90.12 71 ARG A N 1
ATOM 521 C CA . ARG A 1 71 ? -2.075 -0.746 3.857 1.00 90.12 71 ARG A CA 1
ATOM 522 C C . ARG A 1 71 ? -1.488 0.369 3.017 1.00 90.12 71 ARG A C 1
ATOM 524 O O . ARG A 1 71 ? -0.383 0.826 3.294 1.00 90.12 71 ARG A O 1
ATOM 531 N N . TYR A 1 72 ? -2.241 0.807 2.022 1.00 93.31 72 TYR A N 1
ATOM 532 C CA . TYR A 1 72 ? -1.848 1.897 1.139 1.00 93.31 72 TYR A CA 1
ATOM 533 C C . TYR A 1 72 ? -2.132 3.238 1.82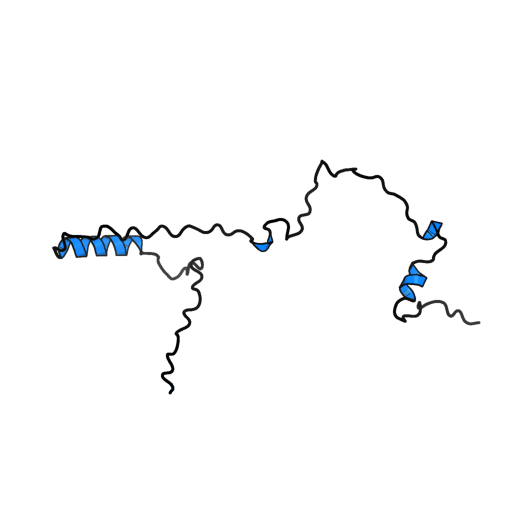2 1.00 93.31 72 TYR A C 1
ATOM 535 O O . TYR A 1 72 ? -3.090 3.928 1.495 1.00 93.31 72 TYR A O 1
ATOM 543 N N . ASN A 1 73 ? -1.331 3.566 2.837 1.00 92.81 73 ASN A N 1
ATOM 544 C CA . ASN A 1 73 ? -1.359 4.864 3.503 1.00 92.81 73 ASN A CA 1
ATOM 545 C C . ASN A 1 73 ? -0.121 5.663 3.099 1.00 92.81 73 ASN A C 1
ATOM 547 O O . ASN A 1 73 ? 0.992 5.135 3.128 1.00 92.81 73 ASN A O 1
ATOM 551 N N . LEU A 1 74 ? -0.303 6.946 2.798 1.00 94.06 74 LEU A N 1
ATOM 552 C CA . LEU A 1 74 ? 0.809 7.863 2.581 1.00 94.06 74 LEU A CA 1
ATOM 553 C C . LEU A 1 74 ? 1.461 8.203 3.933 1.00 94.06 74 LEU A C 1
ATOM 555 O O . LEU A 1 74 ? 0.776 8.616 4.870 1.00 94.06 74 LEU A O 1
ATOM 559 N N . HIS A 1 75 ? 2.778 8.034 4.048 1.00 96.38 75 HIS A N 1
ATOM 560 C CA . HIS A 1 75 ? 3.542 8.431 5.232 1.00 96.38 75 HIS A CA 1
ATOM 561 C C . HIS A 1 75 ? 4.302 9.736 4.948 1.00 96.38 75 HIS A C 1
ATOM 563 O O . HIS A 1 75 ? 5.293 9.680 4.224 1.00 96.38 75 HIS A O 1
ATOM 569 N N . PRO A 1 76 ? 3.940 10.878 5.569 1.00 95.62 76 PRO A N 1
ATOM 570 C CA . PRO A 1 76 ? 4.547 12.178 5.244 1.00 95.62 76 PRO A CA 1
ATOM 571 C C . PRO A 1 76 ? 6.068 12.244 5.439 1.00 95.62 76 PRO A C 1
ATOM 573 O O . PRO A 1 76 ? 6.756 12.994 4.767 1.00 95.62 76 PRO A O 1
ATOM 576 N N . LYS A 1 77 ? 6.625 11.437 6.353 1.00 96.31 77 LYS A N 1
ATOM 577 C CA . LYS A 1 77 ? 8.080 11.363 6.587 1.00 96.31 77 LYS A CA 1
ATOM 578 C C . LYS A 1 77 ? 8.849 10.628 5.483 1.00 96.31 77 LYS A C 1
ATOM 580 O O . LYS A 1 77 ? 10.067 10.735 5.437 1.00 96.31 77 LYS A O 1
ATOM 585 N N . LEU A 1 78 ? 8.154 9.818 4.687 1.00 93.56 78 LEU A N 1
ATOM 586 C CA . LEU A 1 78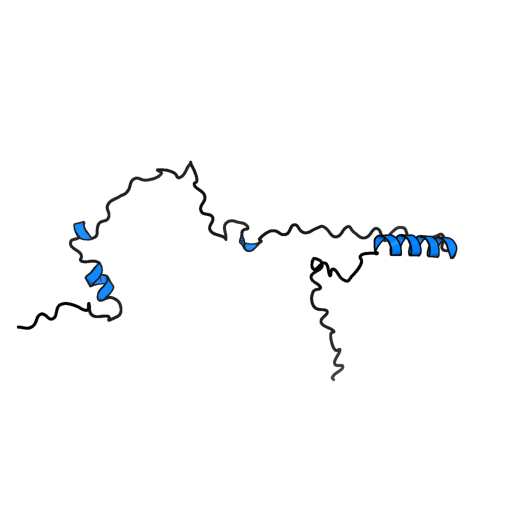 ? 8.725 9.024 3.596 1.00 93.56 78 LEU A CA 1
ATOM 587 C C . LEU A 1 78 ? 8.417 9.637 2.224 1.00 93.56 7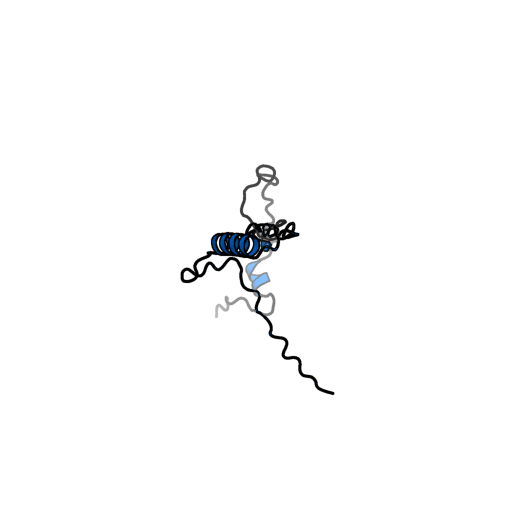8 LEU A C 1
ATOM 589 O O . LEU A 1 78 ? 8.903 9.144 1.210 1.00 93.56 78 LEU A O 1
ATOM 593 N N . GLU A 1 79 ? 7.608 10.694 2.188 1.00 94.19 79 GLU A N 1
ATOM 594 C CA . GLU A 1 79 ? 7.363 11.468 0.981 1.00 94.19 79 GLU A CA 1
ATOM 595 C C . GLU A 1 79 ? 8.669 12.136 0.531 1.00 94.19 79 GLU A C 1
ATOM 597 O O . GLU A 1 79 ? 9.410 12.688 1.345 1.00 94.19 79 GLU A O 1
ATOM 602 N N . ASN A 1 80 ? 8.973 12.031 -0.763 1.00 94.94 80 ASN A N 1
ATOM 603 C CA . ASN A 1 80 ? 10.161 12.608 -1.400 1.00 94.94 80 ASN A CA 1
ATOM 604 C C . ASN A 1 80 ? 11.498 12.201 -0.745 1.00 94.94 80 ASN A C 1
ATOM 606 O O . ASN A 1 80 ? 12.473 12.948 -0.803 1.00 94.94 80 ASN A O 1
ATOM 610 N N . PHE A 1 81 ? 11.566 11.016 -0.126 1.00 95.31 81 PHE A N 1
ATOM 611 C CA 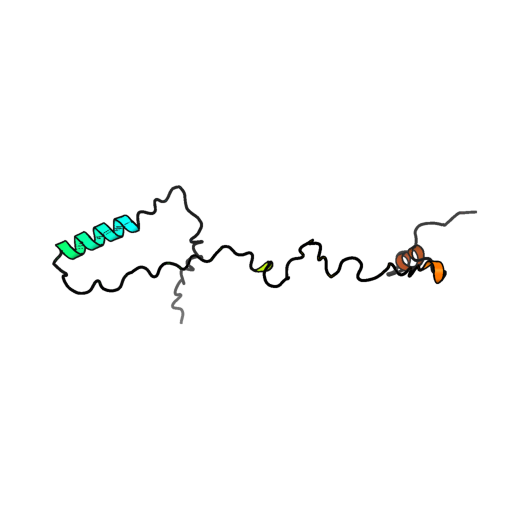. PHE A 1 81 ? 12.775 10.549 0.562 1.00 95.31 81 PHE A CA 1
ATOM 612 C C . PHE A 1 81 ? 13.972 10.347 -0.386 1.00 95.31 81 PHE A C 1
ATOM 614 O O . PHE A 1 81 ? 15.119 10.525 0.018 1.00 95.31 81 PHE A O 1
ATOM 621 N N . MET A 1 82 ? 13.711 10.001 -1.649 1.00 92.81 82 MET A N 1
ATOM 622 C CA . MET A 1 82 ? 14.717 9.899 -2.707 1.00 92.81 82 MET A CA 1
ATOM 623 C C . MET A 1 82 ? 14.195 10.522 -3.999 1.00 92.81 82 MET A C 1
ATOM 625 O O . MET A 1 82 ? 12.985 10.579 -4.225 1.00 92.81 82 MET A O 1
ATOM 629 N N . TYR A 1 83 ? 15.120 10.973 -4.845 1.00 90.75 83 TYR A N 1
ATOM 630 C CA . TYR A 1 83 ? 14.812 11.380 -6.211 1.00 90.75 83 TYR A CA 1
ATOM 631 C C . TYR A 1 83 ? 14.807 10.149 -7.134 1.00 90.75 83 TYR A C 1
ATOM 633 O O . TYR A 1 83 ? 15.492 9.167 -6.827 1.00 90.75 83 TYR A O 1
ATOM 641 N N . PRO A 1 84 ? 14.040 10.168 -8.238 1.00 90.88 84 PRO A N 1
ATOM 642 C CA . PRO A 1 84 ? 14.134 9.135 -9.261 1.00 90.88 84 PRO A CA 1
ATOM 643 C C . PRO A 1 84 ? 15.567 9.074 -9.790 1.00 90.88 84 PRO A C 1
ATOM 645 O O . PRO A 1 84 ? 16.106 10.087 -10.227 1.00 90.88 84 PRO A O 1
ATOM 648 N N . VAL A 1 85 ? 16.190 7.902 -9.700 1.00 87.50 85 VAL A N 1
ATOM 649 C CA . VAL A 1 85 ? 17.477 7.639 -10.342 1.00 87.50 85 VAL A CA 1
ATOM 650 C C . VAL A 1 85 ? 17.176 6.826 -11.585 1.00 87.50 85 VAL A C 1
ATOM 652 O O . VAL A 1 85 ? 16.718 5.684 -11.476 1.00 87.50 85 VAL A O 1
ATOM 655 N N . ASP A 1 86 ? 17.440 7.427 -12.733 1.00 82.88 86 ASP A N 1
ATOM 656 C CA . ASP A 1 86 ? 17.331 6.795 -14.039 1.00 82.88 86 ASP A CA 1
ATOM 657 C C . ASP A 1 86 ? 18.375 5.665 -14.104 1.00 82.88 86 ASP A C 1
ATOM 659 O O . ASP A 1 86 ? 19.584 5.894 -14.156 1.00 82.88 86 ASP A O 1
ATOM 663 N N . ASN A 1 87 ? 17.907 4.423 -13.954 1.00 74.19 87 ASN A N 1
ATOM 664 C CA . ASN A 1 87 ? 18.708 3.202 -14.099 1.00 74.19 87 ASN A CA 1
ATOM 665 C C . ASN A 1 87 ? 18.278 2.511 -15.387 1.00 74.19 87 ASN A C 1
ATOM 667 O O . ASN A 1 87 ? 17.848 1.354 -15.397 1.00 74.19 87 ASN A O 1
ATOM 671 N N . ASP A 1 88 ? 18.300 3.280 -16.461 1.00 71.62 88 ASP A N 1
ATOM 672 C CA . ASP A 1 88 ? 17.699 2.883 -17.715 1.00 71.62 88 ASP A CA 1
ATOM 673 C C . ASP A 1 88 ? 18.602 1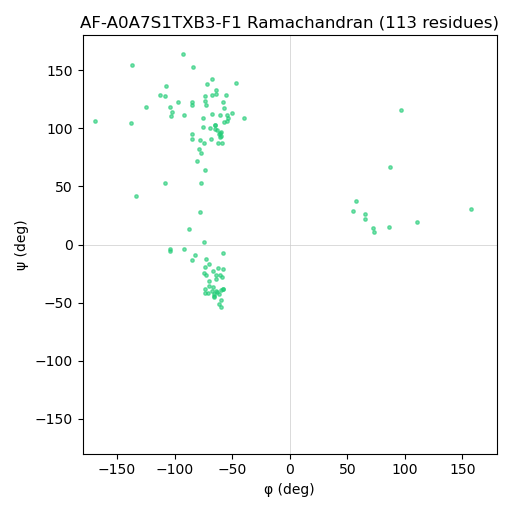.819 -18.318 1.00 71.62 88 ASP A C 1
ATOM 675 O O . ASP A 1 88 ? 19.788 2.055 -18.549 1.00 71.62 88 ASP A O 1
ATOM 679 N N . ALA A 1 89 ? 18.065 0.640 -18.611 1.00 60.56 89 ALA A N 1
ATOM 680 C CA . ALA A 1 89 ? 18.813 -0.372 -19.352 1.00 60.56 89 ALA A CA 1
ATOM 681 C C . ALA A 1 89 ? 19.290 0.143 -20.728 1.00 60.56 89 ALA A C 1
ATOM 683 O O . ALA A 1 89 ? 20.283 -0.350 -21.265 1.00 60.56 89 ALA A O 1
ATOM 684 N N . GLU A 1 90 ? 18.642 1.196 -21.240 1.00 60.00 90 GLU A N 1
ATOM 685 C CA . GLU A 1 90 ? 19.061 1.973 -22.407 1.00 60.00 90 GLU A CA 1
ATOM 686 C C . GLU A 1 90 ? 20.462 2.581 -22.239 1.00 60.00 90 GLU A C 1
ATOM 688 O O . GLU A 1 90 ? 21.259 2.541 -23.175 1.00 60.00 90 GLU A O 1
ATOM 693 N N . THR A 1 91 ? 20.824 3.059 -21.041 1.00 60.56 91 THR A N 1
ATOM 694 C CA . THR A 1 91 ? 22.184 3.575 -20.776 1.00 60.56 91 THR A CA 1
ATOM 695 C C . THR A 1 91 ? 23.255 2.485 -20.830 1.00 60.56 91 THR A C 1
ATOM 697 O O . THR A 1 91 ? 24.421 2.776 -21.095 1.00 60.56 91 THR A O 1
ATOM 700 N N . LEU A 1 92 ? 22.863 1.222 -20.638 1.00 68.44 92 LEU A N 1
ATOM 701 C CA . LEU A 1 92 ? 23.724 0.045 -20.774 1.00 68.44 92 LEU A CA 1
ATOM 702 C C . LEU A 1 92 ? 23.688 -0.556 -22.191 1.00 68.44 92 LEU A C 1
ATOM 704 O O . LEU A 1 92 ? 24.429 -1.500 -22.462 1.00 68.44 92 LEU A O 1
ATOM 708 N N . GLY A 1 93 ? 22.852 -0.025 -23.093 1.00 77.38 93 GLY A N 1
ATOM 709 C CA . GLY A 1 93 ? 22.672 -0.546 -24.450 1.00 77.38 93 GLY A CA 1
ATOM 710 C C . GLY A 1 93 ? 22.057 -1.948 -24.495 1.00 77.38 93 GLY A C 1
ATOM 711 O O . GLY A 1 93 ? 22.255 -2.668 -25.473 1.00 77.38 93 GLY A O 1
ATOM 712 N N . ILE A 1 94 ? 21.360 -2.362 -23.432 1.00 81.94 94 ILE A N 1
ATOM 713 C CA . ILE A 1 94 ? 20.760 -3.694 -23.324 1.00 81.94 94 ILE A CA 1
ATOM 714 C C . ILE A 1 94 ? 19.290 -3.612 -23.730 1.00 81.94 94 ILE A C 1
ATOM 716 O O . ILE A 1 94 ? 18.510 -2.897 -23.104 1.00 81.94 94 ILE A O 1
ATOM 720 N N . ASP A 1 95 ? 18.904 -4.407 -24.729 1.00 85.75 95 ASP A N 1
ATOM 721 C CA . ASP A 1 95 ? 17.498 -4.648 -25.053 1.00 85.75 95 ASP A CA 1
ATOM 722 C C . ASP A 1 95 ? 16.878 -5.599 -24.018 1.00 85.75 95 ASP A C 1
ATOM 724 O O . ASP A 1 95 ? 17.083 -6.817 -24.028 1.00 85.75 95 ASP A O 1
ATOM 728 N N . VAL A 1 96 ? 16.144 -4.999 -23.085 1.00 85.62 96 VAL A N 1
ATOM 729 C CA . VAL A 1 96 ? 15.494 -5.665 -21.955 1.00 85.62 96 VAL A CA 1
ATOM 730 C C . VAL A 1 96 ? 14.431 -6.650 -22.422 1.00 85.62 96 VAL A C 1
ATOM 732 O O . VAL A 1 96 ? 14.332 -7.750 -21.874 1.00 85.62 96 VAL A O 1
ATOM 735 N N . ASP A 1 97 ? 13.666 -6.285 -23.445 1.00 85.06 97 ASP A N 1
ATOM 736 C CA . ASP A 1 97 ? 12.541 -7.082 -23.919 1.00 85.06 97 ASP A CA 1
ATOM 737 C C . ASP A 1 97 ? 13.041 -8.349 -24.612 1.00 85.06 97 ASP A C 1
ATOM 739 O O . ASP A 1 97 ? 12.550 -9.449 -24.339 1.00 85.06 97 ASP A O 1
ATOM 743 N N . THR A 1 98 ? 14.099 -8.229 -25.419 1.00 86.00 98 THR A N 1
ATOM 744 C CA . THR A 1 98 ? 14.776 -9.391 -26.008 1.00 86.00 98 THR A CA 1
ATOM 745 C C . THR A 1 98 ? 15.454 -10.252 -24.938 1.00 86.00 98 THR A C 1
ATOM 747 O O . THR A 1 98 ? 15.338 -11.483 -24.968 1.00 86.00 98 THR A O 1
ATOM 750 N N . LEU A 1 99 ? 16.121 -9.636 -23.955 1.00 86.69 99 LEU A N 1
ATOM 751 C CA . LEU A 1 99 ? 16.794 -10.347 -22.865 1.00 86.69 99 LEU A CA 1
ATOM 752 C C . LEU A 1 99 ? 15.813 -11.206 -22.054 1.00 86.69 99 LEU A C 1
ATOM 754 O O . LEU A 1 99 ? 16.030 -12.412 -21.909 1.00 86.69 99 LEU A O 1
ATOM 758 N N . PHE A 1 100 ? 14.726 -10.612 -21.552 1.00 87.00 100 PHE A N 1
ATOM 759 C CA . PHE A 1 100 ? 13.711 -11.330 -20.775 1.00 87.00 100 PHE A CA 1
ATOM 760 C C . PHE A 1 100 ? 12.851 -12.251 -21.637 1.00 87.00 100 PHE A C 1
ATOM 762 O O . PHE A 1 100 ? 12.377 -13.270 -21.136 1.00 87.00 100 PHE A O 1
ATOM 769 N N . GLY A 1 101 ? 12.700 -11.945 -22.927 1.00 87.38 101 GLY A N 1
ATOM 770 C CA . GLY A 1 101 ? 12.101 -12.841 -23.905 1.00 87.38 101 GLY A CA 1
ATOM 771 C C . GLY A 1 101 ? 12.872 -14.152 -24.008 1.00 87.38 101 GLY A C 1
ATOM 772 O O . GLY A 1 101 ? 12.258 -15.204 -23.896 1.00 87.38 101 GLY A O 1
ATOM 773 N N . SER A 1 102 ? 14.205 -14.086 -24.118 1.00 88.19 102 SER A N 1
ATOM 774 C CA . SER A 1 102 ? 15.088 -15.261 -24.211 1.00 88.19 102 SER A CA 1
ATOM 775 C C . SER A 1 102 ? 15.196 -16.077 -22.913 1.00 88.19 102 SER A C 1
ATOM 777 O O . SER A 1 102 ? 15.628 -17.238 -22.926 1.00 88.19 102 SER A O 1
ATOM 779 N N . LEU A 1 103 ? 14.798 -15.490 -21.777 1.00 89.06 103 LEU A N 1
ATOM 780 C CA . LEU A 1 103 ? 14.902 -16.119 -20.468 1.00 89.06 103 LEU A CA 1
ATOM 781 C C . LEU A 1 103 ? 13.944 -17.319 -20.383 1.00 89.06 103 LEU A C 1
ATOM 783 O O . LEU A 1 103 ? 12.756 -17.229 -20.683 1.00 89.06 103 LEU A O 1
ATOM 787 N N . PHE A 1 104 ? 14.473 -18.470 -19.967 1.00 88.06 104 PHE A N 1
ATOM 788 C CA . PHE A 1 104 ? 13.742 -19.742 -19.857 1.00 88.06 104 PHE A CA 1
ATOM 789 C C . PHE A 1 104 ? 13.235 -20.344 -21.183 1.00 88.06 104 PHE A C 1
ATOM 791 O O . PHE A 1 104 ? 12.308 -21.152 -21.183 1.00 88.06 104 PHE A O 1
ATOM 798 N N . GLY A 1 105 ? 13.902 -20.036 -22.302 1.00 76.00 105 GLY A N 1
ATOM 799 C CA . GLY A 1 105 ? 13.770 -20.808 -23.545 1.00 76.00 105 GLY A CA 1
ATOM 800 C C . GLY A 1 105 ? 12.608 -20.396 -24.448 1.00 76.00 105 GLY A C 1
ATOM 801 O O . GLY A 1 105 ? 12.262 -21.132 -25.373 1.00 76.00 105 GLY A O 1
ATOM 802 N N . ARG A 1 106 ? 12.013 -19.223 -24.218 1.00 64.06 106 ARG A N 1
ATOM 803 C CA . ARG A 1 106 ? 11.068 -18.614 -25.153 1.00 64.06 106 ARG A CA 1
ATOM 804 C C . ARG A 1 106 ? 11.880 -17.836 -26.198 1.00 64.06 106 ARG A C 1
ATOM 806 O O . ARG A 1 106 ? 12.676 -16.974 -25.867 1.00 64.06 106 ARG A O 1
ATOM 813 N N . MET A 1 107 ? 11.761 -18.177 -27.477 1.00 61.09 107 MET A N 1
ATOM 814 C CA . MET A 1 107 ? 12.312 -17.315 -28.530 1.00 61.09 107 MET A CA 1
ATOM 815 C C . MET A 1 107 ? 11.439 -16.055 -28.623 1.00 61.09 107 MET A C 1
ATOM 817 O O . MET A 1 107 ? 10.210 -16.195 -28.560 1.00 61.09 107 MET A O 1
ATOM 821 N N . PRO A 1 108 ? 12.019 -14.849 -28.776 1.00 61.16 108 PRO A N 1
ATOM 822 C CA . PRO A 1 108 ? 11.237 -13.673 -29.130 1.00 61.16 108 PRO A CA 1
ATOM 823 C C . PRO A 1 108 ? 10.514 -13.975 -30.447 1.00 61.16 108 PRO A C 1
ATOM 825 O O . PRO A 1 108 ? 11.127 -14.295 -31.465 1.00 61.16 108 PRO A O 1
ATOM 828 N N . ALA A 1 109 ? 9.185 -13.980 -30.403 1.00 62.22 109 ALA A N 1
ATOM 829 C CA . ALA A 1 109 ? 8.382 -14.074 -31.609 1.00 62.22 109 ALA A CA 1
ATOM 830 C C . ALA A 1 109 ? 8.499 -12.719 -32.317 1.00 62.22 109 ALA A C 1
ATOM 832 O O . ALA A 1 109 ? 8.091 -11.734 -31.711 1.00 62.22 109 ALA A O 1
ATOM 833 N N . LEU A 1 110 ? 9.004 -12.706 -33.561 1.00 57.00 110 LEU A N 1
ATOM 834 C CA . LEU A 1 110 ? 9.319 -11.553 -34.442 1.00 57.00 110 LEU A CA 1
ATOM 835 C C . LEU A 1 110 ? 10.813 -11.163 -34.349 1.00 57.00 110 LEU A C 1
ATOM 837 O O . LEU A 1 110 ? 11.275 -10.784 -33.286 1.00 57.00 110 LEU A O 1
ATOM 841 N N . ALA A 1 111 ? 11.658 -11.253 -35.381 1.00 54.91 111 ALA A N 1
ATOM 842 C CA . ALA A 1 111 ? 11.419 -11.102 -36.813 1.00 54.91 111 ALA A CA 1
ATOM 843 C C . ALA A 1 111 ? 12.166 -12.169 -37.642 1.00 54.91 111 ALA A C 1
ATOM 845 O O . ALA A 1 111 ? 13.375 -12.103 -37.854 1.00 54.91 111 ALA A O 1
ATOM 846 N N . MET A 1 112 ? 11.406 -13.149 -38.125 1.00 54.34 112 MET A N 1
ATOM 847 C CA . MET A 1 112 ? 11.655 -13.781 -39.417 1.00 54.34 112 MET A CA 1
ATOM 848 C C . MET A 1 112 ? 10.958 -12.884 -40.443 1.00 54.34 112 MET A C 1
ATOM 850 O O . MET A 1 112 ? 9.759 -13.044 -40.653 1.00 54.34 112 MET A O 1
ATOM 854 N N . ASP A 1 113 ? 11.667 -11.900 -40.992 1.00 55.03 113 ASP A N 1
ATOM 855 C CA . ASP A 1 113 ? 11.289 -11.330 -42.287 1.00 55.03 113 ASP A CA 1
ATOM 856 C C . ASP A 1 113 ? 12.066 -12.126 -43.340 1.00 55.03 113 ASP A C 1
ATOM 858 O O . ASP A 1 113 ? 13.298 -12.131 -43.375 1.00 55.03 113 ASP A O 1
ATOM 862 N N . GLU A 1 114 ? 11.312 -12.898 -44.110 1.00 42.84 114 GLU A N 1
ATOM 863 C CA . GLU A 1 114 ? 11.734 -13.640 -45.296 1.00 42.84 114 GLU A CA 1
ATOM 864 C C . GLU A 1 114 ? 11.479 -12.754 -46.535 1.00 42.84 114 GLU A C 1
ATOM 866 O O . GLU A 1 114 ? 10.540 -11.954 -46.515 1.00 42.84 114 GLU A O 1
ATOM 871 N N . PRO A 1 115 ? 12.081 -13.077 -47.688 1.00 51.34 115 PRO A N 1
ATOM 872 C CA . PRO A 1 115 ? 13.458 -12.825 -48.132 1.00 51.34 115 PRO A CA 1
ATOM 873 C C . PRO A 1 115 ? 13.721 -11.419 -48.718 1.00 51.34 115 PRO A C 1
ATOM 875 O O . PRO A 1 115 ? 12.772 -10.759 -49.200 1.00 51.34 115 PRO A O 1
#

Mean predicted aligned error: 20.01 Å

InterPro domains:
  IPR012617 Apoptosis-antagonizing transcription factor, C-terminal [PF08164] (29-104)
  IPR039223 Protein AATF/Bfr2 [PTHR15565] (16-106)

Sequence (115 aa):
DDDDDDDVVVAPVDDDAVDEEVYDDAAFYQTLLRDFTDAAGGGAGAGGAGKARKKVKKNVDRKASKGRKLRYNLHPKLENFMYPVDNDAETLGIDVDTLFGSLFGRMPALAMDEP